Protein AF-A0A0F9GHE5-F1 (afdb_monomer_lite)

Sequence (54 aa):
VTTPSDIEHALGLGVDVLKFFPAEASGGVTMIKALSGPYAHKGVQFMPTGGVHP

Structure (mmCIF, N/CA/C/O backbone):
data_AF-A0A0F9GHE5-F1
#
_entry.id   AF-A0A0F9GHE5-F1
#
loop_
_atom_site.group_PDB
_at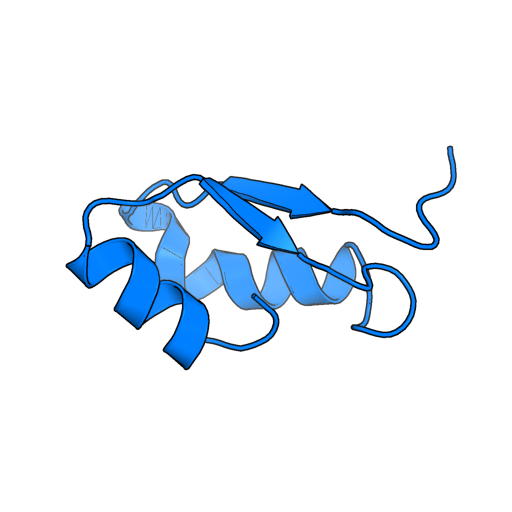om_site.id
_atom_site.type_symbol
_atom_site.label_atom_id
_atom_site.label_alt_id
_atom_site.label_comp_id
_atom_site.label_asym_id
_atom_site.label_entity_id
_atom_site.label_seq_id
_atom_site.pdbx_PDB_ins_code
_atom_site.Cartn_x
_atom_site.Cartn_y
_atom_site.Cartn_z
_atom_site.occupancy
_atom_site.B_iso_or_equiv
_atom_site.auth_seq_id
_atom_site.auth_comp_id
_atom_site.auth_asym_id
_atom_site.auth_atom_id
_atom_site.pdbx_PDB_model_num
ATOM 1 N N . VAL A 1 1 ? -3.817 0.543 -7.399 1.00 87.94 1 VAL A N 1
ATOM 2 C CA . VAL A 1 1 ? -4.000 1.241 -6.109 1.00 87.94 1 VAL A CA 1
ATOM 3 C C . VAL A 1 1 ? -2.635 1.648 -5.606 1.00 87.94 1 VAL A C 1
ATOM 5 O O . VAL A 1 1 ? -1.789 0.772 -5.454 1.00 87.94 1 VAL A O 1
ATOM 8 N N . THR A 1 2 ? -2.404 2.940 -5.400 1.00 9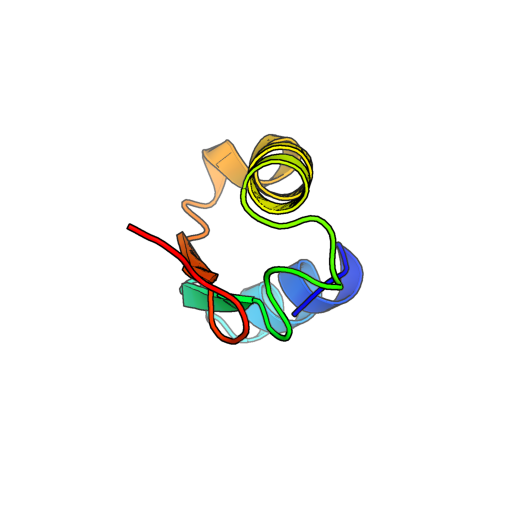3.06 2 THR A N 1
ATOM 9 C CA . THR A 1 2 ? -1.153 3.455 -4.805 1.00 93.06 2 THR A CA 1
ATOM 10 C C . THR A 1 2 ? -1.402 4.520 -3.737 1.00 93.06 2 THR A C 1
ATOM 12 O O . THR A 1 2 ? -0.463 4.928 -3.056 1.00 93.06 2 THR A O 1
ATOM 15 N N . THR A 1 3 ? -2.657 4.938 -3.541 1.00 96.31 3 THR A N 1
ATOM 16 C CA . THR A 1 3 ? -3.036 5.995 -2.596 1.00 96.31 3 THR A CA 1
ATOM 17 C C . THR A 1 3 ? -4.130 5.538 -1.621 1.00 96.31 3 THR A C 1
ATOM 19 O O . THR A 1 3 ? -4.880 4.614 -1.941 1.00 96.31 3 THR A O 1
ATOM 22 N N . PRO A 1 4 ? -4.282 6.190 -0.451 1.00 96.81 4 PRO A N 1
ATOM 23 C CA . PRO A 1 4 ? -5.407 5.939 0.456 1.00 96.81 4 PRO A CA 1
ATOM 24 C C . PRO A 1 4 ? -6.778 6.139 -0.199 1.00 96.81 4 PRO A C 1
ATOM 26 O O . PRO A 1 4 ? -7.686 5.344 0.015 1.00 96.81 4 PRO A O 1
ATOM 29 N N . SER A 1 5 ? -6.921 7.149 -1.062 1.00 97.94 5 SER A N 1
ATOM 30 C CA . SER A 1 5 ? -8.178 7.414 -1.770 1.00 97.94 5 SER A CA 1
ATOM 31 C C . SER A 1 5 ? -8.605 6.249 -2.667 1.00 97.94 5 SER A C 1
ATOM 33 O O . SER A 1 5 ? -9.787 5.918 -2.716 1.00 97.94 5 SER A O 1
ATOM 35 N N . ASP A 1 6 ? -7.651 5.584 -3.329 1.00 97.62 6 ASP A N 1
ATOM 36 C CA . ASP A 1 6 ? -7.933 4.377 -4.115 1.00 97.62 6 ASP A CA 1
ATOM 37 C C . ASP A 1 6 ? -8.454 3.231 -3.229 1.00 97.62 6 ASP A C 1
ATOM 39 O O . ASP A 1 6 ? -9.323 2.468 -3.650 1.00 97.62 6 ASP A O 1
ATOM 43 N N . ILE A 1 7 ? -7.915 3.106 -2.009 1.00 97.94 7 ILE A N 1
ATOM 44 C CA . ILE A 1 7 ? -8.303 2.073 -1.039 1.00 97.94 7 ILE A CA 1
ATOM 45 C C . ILE A 1 7 ? -9.730 2.325 -0.548 1.00 97.94 7 ILE A C 1
ATOM 47 O O . ILE A 1 7 ? -10.552 1.414 -0.587 1.00 97.94 7 ILE A O 1
ATOM 51 N N . GLU A 1 8 ? -10.055 3.555 -0.137 1.00 98.06 8 GLU A N 1
ATOM 52 C CA . GLU A 1 8 ? -11.414 3.894 0.315 1.00 98.06 8 GLU A CA 1
ATOM 53 C C . GLU A 1 8 ? -12.450 3.713 -0.792 1.00 98.06 8 GLU A C 1
ATOM 55 O O . GLU A 1 8 ? -13.550 3.227 -0.533 1.00 98.06 8 GLU A O 1
ATOM 60 N N . HIS A 1 9 ? -12.102 4.063 -2.033 1.00 98.31 9 HIS A N 1
ATOM 61 C CA . HIS A 1 9 ? -12.998 3.858 -3.165 1.00 98.31 9 HIS A CA 1
ATOM 62 C C . HIS A 1 9 ? -13.272 2.363 -3.379 1.00 98.31 9 HIS A C 1
ATOM 64 O O . HIS A 1 9 ? -14.428 1.961 -3.485 1.00 98.31 9 HIS A O 1
ATOM 70 N N . ALA A 1 10 ? -12.235 1.523 -3.373 1.00 98.25 10 ALA A N 1
ATOM 71 C CA . ALA A 1 10 ? -12.405 0.080 -3.514 1.00 98.25 10 ALA A CA 1
ATOM 72 C C . ALA A 1 10 ? -13.232 -0.525 -2.365 1.00 98.25 10 ALA A C 1
ATOM 74 O O . ALA A 1 10 ? -14.155 -1.300 -2.614 1.00 98.25 10 ALA A O 1
ATOM 75 N N . LEU A 1 11 ? -12.986 -0.092 -1.127 1.00 97.69 11 LEU A N 1
ATOM 76 C CA . LEU A 1 11 ? -13.773 -0.498 0.037 1.00 97.69 11 LEU A CA 1
ATOM 77 C C . LEU A 1 11 ? -15.244 -0.079 -0.075 1.00 97.69 11 LEU A C 1
ATOM 79 O O . LEU A 1 11 ? -16.126 -0.854 0.285 1.00 97.69 11 LEU A O 1
ATOM 83 N N . GLY A 1 12 ? -15.523 1.111 -0.617 1.00 98.00 12 GLY A N 1
ATOM 84 C CA . GLY A 1 12 ? -16.885 1.564 -0.914 1.00 98.00 12 GLY A CA 1
ATOM 85 C C . GLY A 1 12 ? -17.608 0.691 -1.94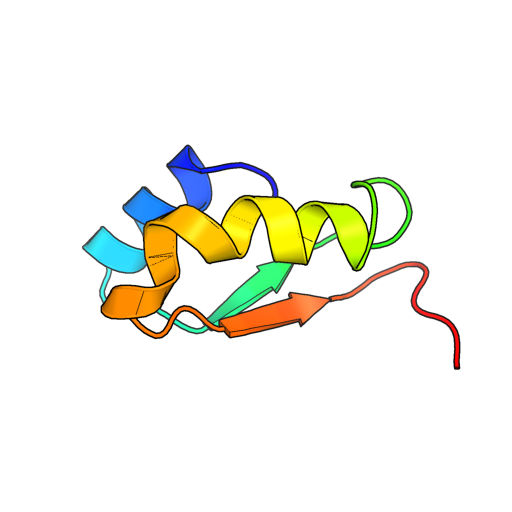7 1.00 98.00 12 GLY A C 1
ATOM 86 O O . GLY A 1 12 ? -18.835 0.636 -1.952 1.00 98.00 12 GLY A O 1
ATOM 87 N N . LEU A 1 13 ? -16.854 -0.030 -2.779 1.00 98.12 13 LEU A N 1
ATOM 88 C CA . LEU A 1 13 ? -17.356 -1.018 -3.736 1.00 98.12 13 LEU A CA 1
ATOM 89 C C . LEU A 1 13 ? -17.375 -2.451 -3.170 1.00 98.12 13 LEU A C 1
ATOM 91 O O . LEU A 1 13 ? -17.701 -3.385 -3.900 1.00 98.12 13 LEU A O 1
ATOM 95 N N . GLY A 1 14 ? -17.021 -2.647 -1.896 1.00 97.56 14 GLY A N 1
ATOM 96 C CA . GLY A 1 14 ? -16.923 -3.971 -1.273 1.00 97.56 14 GLY A CA 1
ATOM 97 C C . GLY A 1 14 ? -15.702 -4.784 -1.717 1.00 97.56 14 GLY A C 1
ATOM 98 O O . GLY A 1 14 ? -15.711 -6.005 -1.589 1.00 97.56 14 GLY A O 1
ATOM 99 N N . VAL A 1 15 ? -14.669 -4.129 -2.255 1.00 97.94 15 VAL A N 1
ATOM 100 C CA . VAL A 1 15 ? -13.416 -4.759 -2.691 1.00 97.94 15 VAL A CA 1
ATOM 101 C C . VAL A 1 15 ? -12.327 -4.512 -1.649 1.00 97.94 15 VAL A C 1
ATOM 103 O O . VAL A 1 15 ? -11.946 -3.371 -1.388 1.00 97.94 15 VAL A O 1
ATOM 106 N N . ASP A 1 16 ? -11.791 -5.588 -1.085 1.00 96.75 16 ASP A N 1
ATOM 107 C CA . ASP A 1 16 ? -10.773 -5.580 -0.027 1.00 96.75 16 ASP A CA 1
ATOM 108 C C . ASP A 1 16 ? -9.410 -6.141 -0.473 1.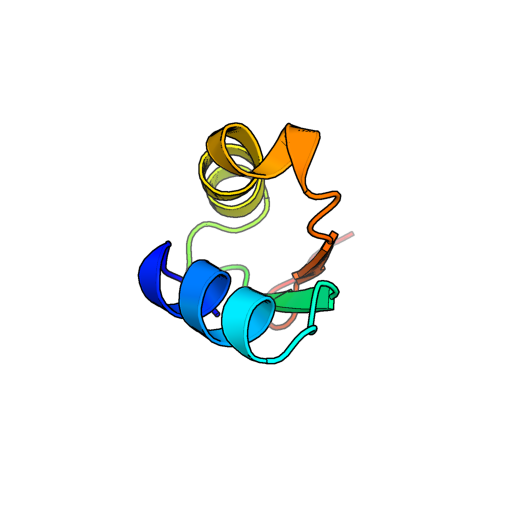00 96.75 16 ASP A C 1
ATOM 110 O O . ASP A 1 16 ? -8.407 -5.930 0.210 1.00 96.75 16 ASP A O 1
ATOM 114 N N . VAL A 1 17 ? -9.332 -6.781 -1.645 1.00 97.88 17 VAL A N 1
ATOM 115 C CA . VAL A 1 17 ? -8.077 -7.243 -2.257 1.00 97.88 17 VAL A CA 1
ATOM 116 C C . VAL A 1 17 ? -7.671 -6.324 -3.409 1.00 97.88 17 VAL A C 1
ATOM 118 O O . VAL A 1 17 ? -8.332 -6.254 -4.445 1.00 97.88 17 VAL A O 1
ATOM 121 N N . LEU A 1 18 ? -6.549 -5.623 -3.244 1.00 98.12 18 LEU A N 1
ATOM 122 C CA . LEU A 1 18 ? -6.144 -4.517 -4.110 1.00 98.12 18 LEU A CA 1
ATOM 123 C C . LEU A 1 18 ? -4.831 -4.796 -4.834 1.00 98.12 18 LEU A C 1
ATOM 125 O O . LEU A 1 18 ? -3.817 -5.145 -4.232 1.00 98.12 18 LEU A O 1
ATOM 129 N N . LYS A 1 19 ? -4.802 -4.551 -6.145 1.00 98.19 19 LYS A N 1
ATOM 130 C CA . LYS A 1 19 ? -3.556 -4.596 -6.917 1.00 98.19 19 LYS A CA 1
ATOM 131 C C . LYS A 1 19 ? -2.714 -3.343 -6.661 1.00 98.19 19 LYS A C 1
ATOM 133 O O . LYS A 1 19 ? -3.112 -2.228 -7.026 1.00 98.19 19 LYS A O 1
ATOM 138 N N . PHE A 1 20 ? -1.530 -3.539 -6.088 1.00 98.19 20 PHE A N 1
ATOM 139 C CA . PHE A 1 20 ? -0.521 -2.501 -5.887 1.00 98.19 20 PHE A CA 1
ATOM 140 C C . PHE A 1 20 ? 0.479 -2.546 -7.046 1.00 98.19 20 PHE A C 1
ATOM 142 O O . PHE A 1 20 ? 1.266 -3.485 -7.169 1.00 98.19 20 PHE A O 1
ATOM 149 N N . PHE A 1 21 ? 0.394 -1.571 -7.950 1.00 97.44 21 PHE A N 1
ATOM 150 C CA . PHE A 1 21 ? 1.153 -1.550 -9.200 1.00 97.44 21 PHE A CA 1
ATOM 151 C C . PHE A 1 21 ? 1.434 -0.105 -9.639 1.00 97.44 21 PHE A C 1
ATOM 153 O O . PHE A 1 21 ? 0.504 0.705 -9.574 1.00 97.44 21 PHE A O 1
ATOM 1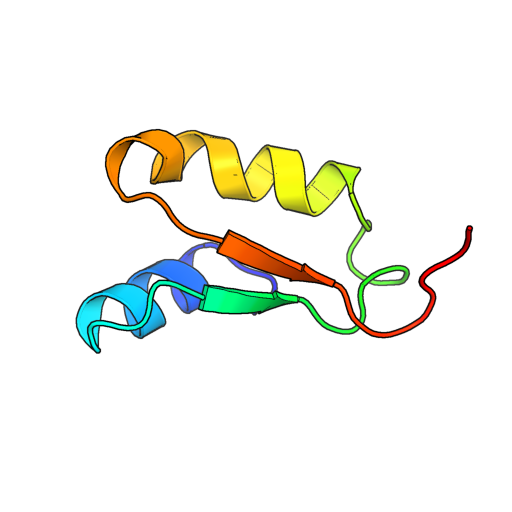60 N N . PRO A 1 22 ? 2.639 0.196 -10.168 1.00 96.88 22 PRO A N 1
ATOM 161 C CA . PRO A 1 22 ? 3.829 -0.668 -10.229 1.00 96.88 22 PRO A CA 1
ATOM 162 C C . PRO A 1 22 ? 4.528 -0.746 -8.862 1.00 96.88 22 PRO A C 1
ATOM 164 O O . PRO A 1 22 ? 4.851 0.288 -8.284 1.00 96.88 22 PRO A O 1
ATOM 167 N N . ALA A 1 23 ? 4.745 -1.949 -8.326 1.00 96.94 23 ALA A N 1
ATOM 168 C CA . ALA A 1 23 ? 5.103 -2.132 -6.921 1.00 96.94 23 ALA A CA 1
ATOM 169 C C . ALA A 1 23 ? 6.451 -1.502 -6.554 1.00 96.94 23 ALA A C 1
ATOM 171 O O . ALA A 1 23 ? 6.491 -0.699 -5.627 1.00 96.94 23 ALA A O 1
ATOM 172 N N . GLU A 1 24 ? 7.526 -1.808 -7.283 1.00 96.38 24 GLU A N 1
ATOM 173 C CA . GLU A 1 24 ? 8.865 -1.266 -7.001 1.00 96.38 24 GLU A CA 1
ATOM 174 C C . GLU A 1 24 ? 8.894 0.265 -7.062 1.00 96.38 24 GLU A C 1
ATOM 176 O O . GLU A 1 24 ? 9.193 0.929 -6.070 1.00 96.38 24 GLU A O 1
ATOM 181 N N . ALA A 1 25 ? 8.490 0.829 -8.203 1.00 97.31 25 ALA A N 1
ATOM 182 C CA . ALA A 1 25 ? 8.490 2.271 -8.433 1.00 97.31 25 ALA A CA 1
ATOM 183 C C . ALA A 1 25 ? 7.543 3.040 -7.492 1.00 97.31 25 ALA A C 1
ATOM 185 O O . ALA A 1 25 ? 7.744 4.229 -7.262 1.00 97.31 25 ALA A O 1
ATOM 186 N N . SER A 1 26 ? 6.537 2.371 -6.918 1.00 97.19 26 SER A N 1
ATOM 187 C CA . SER A 1 26 ? 5.618 2.966 -5.935 1.00 97.19 26 SER A CA 1
ATOM 188 C C . SER A 1 26 ? 6.087 2.799 -4.481 1.00 97.19 26 SER A C 1
ATOM 190 O O . SER A 1 26 ? 5.320 3.082 -3.565 1.00 97.19 26 SER A O 1
ATOM 192 N N . GLY A 1 27 ? 7.316 2.331 -4.235 1.00 96.38 27 GLY A N 1
ATOM 193 C CA . GLY A 1 27 ? 7.898 2.203 -2.889 1.00 96.38 27 GLY A CA 1
ATOM 194 C C . GLY A 1 27 ? 7.756 0.819 -2.242 1.00 96.38 27 GLY A C 1
ATOM 195 O O . GLY A 1 27 ? 8.100 0.641 -1.069 1.00 96.38 27 GLY A O 1
ATOM 196 N N . GLY A 1 28 ? 7.266 -0.169 -2.991 1.00 95.81 28 GLY A N 1
ATOM 197 C CA . GLY A 1 28 ? 7.288 -1.586 -2.638 1.00 95.81 28 GLY A CA 1
ATOM 198 C C . GLY A 1 28 ? 6.632 -1.929 -1.300 1.00 95.81 28 GLY A C 1
ATOM 199 O O . GLY A 1 28 ? 5.634 -1.340 -0.882 1.00 95.81 28 GLY A O 1
ATOM 200 N N . VAL A 1 29 ? 7.215 -2.913 -0.611 1.00 94.38 29 VAL A N 1
ATOM 201 C CA . VAL A 1 29 ? 6.712 -3.434 0.671 1.00 94.38 29 VAL A CA 1
ATOM 202 C C . VAL A 1 29 ? 6.632 -2.344 1.743 1.00 94.38 29 VAL A C 1
ATOM 204 O O . VAL A 1 29 ? 5.715 -2.360 2.563 1.00 94.38 29 VAL A O 1
ATOM 207 N N . THR A 1 30 ? 7.560 -1.384 1.740 1.00 96.00 30 THR A N 1
ATOM 208 C CA . THR A 1 30 ? 7.553 -0.263 2.691 1.00 96.00 30 THR A CA 1
ATOM 209 C C . THR A 1 30 ? 6.300 0.592 2.521 1.00 96.00 30 THR A C 1
ATOM 211 O O . THR A 1 30 ? 5.623 0.877 3.509 1.00 96.00 30 THR A O 1
ATOM 214 N N . MET A 1 31 ? 5.944 0.933 1.278 1.00 96.75 31 MET A N 1
ATOM 215 C CA . MET A 1 31 ? 4.720 1.685 0.994 1.00 96.75 31 MET A CA 1
ATOM 216 C C . MET A 1 31 ? 3.465 0.881 1.345 1.00 96.75 31 MET A C 1
ATOM 218 O O . MET A 1 31 ? 2.554 1.419 1.966 1.00 96.75 31 MET A O 1
ATOM 222 N N . ILE A 1 32 ? 3.433 -0.418 1.025 1.00 96.44 32 ILE A N 1
ATOM 223 C CA . ILE A 1 32 ? 2.309 -1.296 1.393 1.00 96.44 32 ILE A CA 1
ATOM 224 C C . ILE A 1 32 ? 2.094 -1.290 2.908 1.00 96.44 32 ILE A C 1
ATOM 226 O O . ILE A 1 32 ? 0.973 -1.080 3.354 1.00 96.44 32 ILE A O 1
ATOM 230 N N . LYS A 1 33 ? 3.152 -1.437 3.715 1.00 95.38 33 LYS A N 1
ATOM 231 C CA . LYS A 1 33 ? 3.045 -1.386 5.184 1.00 95.38 33 LYS A CA 1
ATOM 232 C C . LYS A 1 33 ? 2.499 -0.047 5.686 1.00 95.38 33 LYS A C 1
ATOM 234 O O . LYS A 1 33 ? 1.661 -0.040 6.586 1.00 95.38 33 LYS A O 1
ATOM 239 N N . ALA A 1 34 ? 2.954 1.065 5.106 1.00 96.44 34 ALA A N 1
ATOM 240 C CA . ALA A 1 34 ? 2.469 2.398 5.460 1.00 96.44 34 ALA A CA 1
ATOM 241 C C . ALA A 1 34 ? 0.979 2.571 5.121 1.00 96.44 34 ALA A C 1
ATOM 243 O O . ALA A 1 34 ? 0.214 3.065 5.948 1.00 96.44 34 ALA A O 1
ATOM 244 N N . LEU A 1 35 ? 0.559 2.105 3.940 1.00 95.94 35 LEU A N 1
ATOM 245 C CA . LEU A 1 35 ? -0.840 2.121 3.518 1.00 95.94 35 LEU A CA 1
ATOM 246 C C . LEU A 1 35 ? -1.705 1.190 4.372 1.00 95.94 35 LEU A C 1
ATOM 248 O O . LEU A 1 35 ? -2.801 1.582 4.743 1.00 95.94 35 LEU A O 1
ATOM 252 N N . SER A 1 36 ? -1.238 -0.010 4.724 1.00 95.12 36 SER A N 1
ATOM 253 C CA . SER A 1 36 ? -2.021 -1.002 5.476 1.00 95.12 36 SER A CA 1
ATOM 254 C C . SER A 1 36 ? -2.385 -0.567 6.899 1.00 95.12 36 SER A C 1
ATOM 256 O O . SER A 1 36 ? -3.397 -1.032 7.418 1.00 95.12 36 SER A O 1
ATOM 258 N N . GLY A 1 37 ? -1.594 0.301 7.539 1.00 96.00 37 GLY A N 1
ATOM 259 C CA . GLY A 1 37 ? -1.763 0.671 8.951 1.00 96.00 37 GLY A CA 1
ATOM 260 C C . GLY A 1 37 ? -3.177 1.162 9.307 1.00 96.00 37 GLY A C 1
ATOM 261 O O . GLY A 1 37 ? -3.846 0.525 10.125 1.00 96.00 37 GLY A O 1
ATOM 262 N N . PRO A 1 38 ? -3.679 2.239 8.672 1.00 95.94 38 PRO A N 1
ATOM 263 C CA . PRO A 1 38 ? -5.036 2.744 8.903 1.00 95.94 38 PRO A CA 1
ATOM 264 C C . PRO A 1 38 ? -6.154 1.728 8.612 1.00 95.94 38 PRO A C 1
ATOM 266 O O . PRO A 1 38 ? -7.232 1.807 9.199 1.00 95.94 38 PRO A O 1
ATOM 269 N N . TYR A 1 39 ? -5.896 0.752 7.738 1.00 96.38 39 TYR A N 1
ATOM 270 C CA . TYR A 1 39 ? -6.880 -0.221 7.251 1.00 96.38 39 TYR A CA 1
ATOM 271 C C . TYR A 1 39 ? -6.837 -1.577 7.955 1.00 96.38 39 TYR A C 1
ATOM 273 O O . TYR A 1 39 ? -7.581 -2.477 7.567 1.00 96.38 39 TYR A O 1
ATOM 281 N N . ALA A 1 40 ? -6.021 -1.738 9.001 1.00 94.56 40 ALA A N 1
ATOM 282 C CA . ALA A 1 40 ? -5.852 -3.020 9.688 1.00 94.56 40 ALA A CA 1
ATOM 283 C C . ALA A 1 40 ? -7.185 -3.628 10.170 1.00 94.56 40 ALA A C 1
ATOM 285 O O . ALA A 1 40 ? -7.408 -4.827 10.037 1.00 94.56 40 ALA A O 1
ATOM 286 N N . HIS A 1 41 ? -8.106 -2.791 10.657 1.00 95.94 41 HIS A N 1
ATOM 287 C CA . HIS A 1 41 ? -9.436 -3.208 11.117 1.00 95.94 41 HIS A CA 1
ATOM 288 C C . HIS A 1 41 ? -10.396 -3.619 9.986 1.00 95.94 41 HIS A C 1
ATOM 290 O O . HIS A 1 41 ? -11.415 -4.245 10.259 1.00 95.94 41 HIS A O 1
ATOM 296 N N . LYS A 1 42 ? -10.088 -3.265 8.730 1.00 95.56 42 LYS A N 1
ATOM 297 C CA . LYS A 1 42 ? -10.892 -3.595 7.542 1.00 95.56 42 LYS A CA 1
ATOM 298 C C . LYS A 1 42 ? -10.373 -4.821 6.782 1.00 95.56 42 LYS A C 1
ATOM 300 O O . LYS A 1 42 ? -11.010 -5.232 5.825 1.00 95.56 42 LYS A O 1
ATOM 305 N N . GLY A 1 43 ? -9.226 -5.388 7.169 1.00 94.88 43 GLY A N 1
ATOM 306 C CA . GLY A 1 43 ? -8.688 -6.599 6.539 1.00 94.88 43 GLY A CA 1
ATOM 307 C C . GLY A 1 43 ? -8.187 -6.430 5.097 1.00 94.88 43 GLY A C 1
ATOM 308 O O . GLY A 1 43 ? -8.099 -7.422 4.382 1.00 94.88 43 GLY A O 1
ATOM 309 N N . VAL A 1 44 ? -7.840 -5.209 4.664 1.00 97.06 44 VAL A N 1
ATOM 310 C CA . VAL A 1 44 ? -7.375 -4.941 3.288 1.00 97.06 44 VAL A CA 1
ATOM 311 C C . VAL A 1 44 ? -6.109 -5.738 2.961 1.00 97.06 44 VAL A C 1
ATOM 313 O O . VAL A 1 44 ? -5.118 -5.686 3.696 1.00 97.06 44 VAL A O 1
ATOM 316 N N . GLN A 1 45 ? -6.115 -6.417 1.815 1.00 97.12 45 GLN A N 1
ATOM 317 C CA . GLN A 1 45 ? -4.982 -7.177 1.293 1.00 97.12 45 GLN A CA 1
ATOM 318 C C . GLN A 1 45 ? -4.430 -6.534 0.019 1.00 97.12 45 GLN A C 1
ATOM 320 O O . GLN A 1 45 ? -5.164 -5.967 -0.788 1.00 97.12 45 GLN A O 1
ATOM 325 N N . PHE A 1 46 ? -3.119 -6.659 -0.192 1.00 97.62 46 PHE A N 1
ATOM 326 C CA . PHE A 1 46 ? -2.444 -6.112 -1.367 1.00 97.62 46 PHE A CA 1
ATOM 327 C C . PHE A 1 46 ? -1.778 -7.212 -2.191 1.00 97.62 46 PHE A C 1
ATOM 329 O O . PHE A 1 46 ? -1.069 -8.061 -1.656 1.00 97.62 46 PHE A O 1
ATOM 336 N N . MET A 1 47 ? -1.952 -7.143 -3.510 1.00 97.69 47 MET A N 1
ATOM 337 C CA . MET A 1 47 ? -1.219 -7.931 -4.497 1.00 97.69 47 MET A CA 1
ATOM 338 C C . MET A 1 47 ? -0.154 -7.033 -5.151 1.00 97.69 47 MET A C 1
ATOM 340 O O . MET A 1 47 ? -0.491 -6.270 -6.065 1.00 97.69 47 MET A O 1
ATOM 344 N N . PRO A 1 48 ? 1.114 -7.063 -4.693 1.00 97.06 48 PRO A N 1
ATOM 345 C CA . PRO A 1 48 ? 2.190 -6.303 -5.322 1.00 97.06 48 PRO A CA 1
ATOM 346 C C . PRO A 1 48 ? 2.491 -6.862 -6.716 1.00 97.06 48 PRO A C 1
ATOM 348 O O . PRO A 1 48 ? 2.657 -8.065 -6.897 1.00 97.06 48 PRO A O 1
ATOM 351 N N . THR A 1 49 ? 2.555 -6.004 -7.731 1.00 96.38 49 THR A N 1
ATOM 352 C CA . THR A 1 49 ? 2.900 -6.396 -9.106 1.00 96.38 49 THR A CA 1
ATOM 353 C C . THR A 1 49 ? 3.825 -5.364 -9.747 1.00 96.38 49 THR A C 1
ATOM 355 O O . THR A 1 49 ? 3.600 -4.167 -9.603 1.00 96.38 49 THR A O 1
ATOM 358 N N . GLY A 1 50 ? 4.813 -5.823 -10.521 1.00 95.44 50 GLY A N 1
ATOM 359 C CA . GLY A 1 50 ? 5.780 -4.977 -11.235 1.00 95.44 5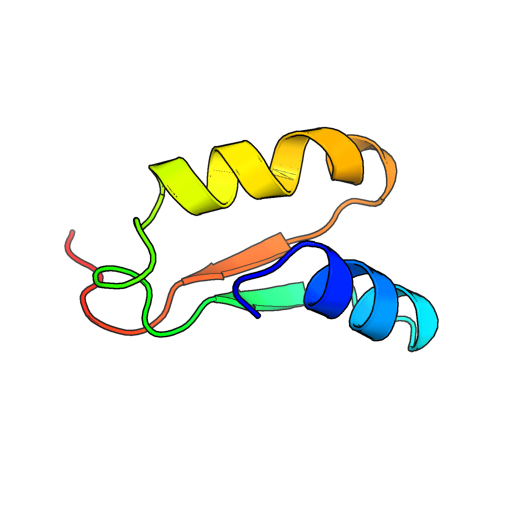0 GLY A CA 1
ATOM 360 C C . GLY A 1 50 ? 7.017 -4.656 -10.391 1.00 95.44 50 GLY A C 1
ATOM 361 O O . GLY A 1 50 ? 6.904 -3.967 -9.381 1.00 95.44 50 GLY A O 1
ATOM 362 N N . GLY A 1 51 ? 8.180 -5.169 -10.809 1.00 94.81 51 GLY A N 1
ATOM 363 C CA . GLY A 1 51 ? 9.446 -5.013 -10.073 1.00 94.81 51 GLY A CA 1
ATOM 364 C C . GLY A 1 51 ? 9.484 -5.766 -8.733 1.00 94.81 51 GLY A C 1
ATOM 365 O O . GLY A 1 51 ? 10.065 -5.305 -7.761 1.00 94.81 51 GLY A O 1
ATOM 366 N N . VAL A 1 52 ? 8.790 -6.906 -8.628 1.00 92.25 52 VAL A N 1
ATOM 367 C CA . VAL A 1 52 ? 8.835 -7.753 -7.422 1.00 92.25 52 VAL A CA 1
ATOM 368 C C . VAL A 1 52 ? 10.003 -8.730 -7.551 1.00 92.25 52 VAL A C 1
ATOM 370 O O . VAL A 1 52 ? 10.118 -9.410 -8.571 1.00 92.25 52 VAL A O 1
ATOM 373 N N . HIS A 1 53 ? 10.840 -8.810 -6.517 1.00 87.88 53 HIS A N 1
ATOM 374 C CA . HIS A 1 53 ? 12.020 -9.675 -6.458 1.00 87.88 53 HIS A CA 1
ATOM 375 C C . HIS A 1 53 ? 11.882 -10.720 -5.329 1.00 87.88 53 HIS A C 1
ATOM 377 O O . HIS A 1 53 ? 11.139 -10.447 -4.382 1.00 87.88 53 HIS A O 1
ATOM 383 N N . PRO A 1 54 ? 12.533 -11.899 -5.444 1.00 82.00 54 PRO A N 1
ATOM 384 C CA . PRO A 1 54 ? 12.552 -12.933 -4.400 1.00 82.00 54 PRO A CA 1
ATOM 385 C C . PRO A 1 54 ? 13.147 -12.478 -3.064 1.00 82.00 54 PRO A C 1
ATOM 387 O O . PRO A 1 54 ? 14.081 -11.644 -3.086 1.00 82.00 54 PRO A O 1
#

Organism: NCBI:txid412755

Secondary structure (DSSP, 8-state):
--SHHHHHHHHHTT--EEEE-STTTTTHHHHHHHHHGGGGGGT-EEEE-SS---

Foldseek 3Di:
DLDLVVCVVCVVVVHQEEEDPPQVVSPHPVSVVVSCPVCVVVNRHYDHHHPDDD

pLDDT: mean 96.04, std 2.85, range [82.0, 98.31]

InterPro domains:
  IPR000887 KDPG/KHG aldolase [PF01081] (1-54)
  IPR000887 KDPG/KHG aldolase [PTHR30246] (1-53)
  IPR013785 Aldolase-type TIM barrel [G3DSA:3.20.20.70] (1-54)
  IPR031338 KDPG/KHG aldolase, active site 2 [PS00160] (14-27)

Radius of gyration: 10.59 Å; chains: 1; bounding box: 30×20×22 Å